Protein AF-A0A811QGJ5-F1 (afdb_monomer_lite)

InterPro domains:
  IPR005174 KIB1-4, beta-propeller [PF03478] (32-139)

Foldseek 3Di:
DQQDLPPKDKDWDDPDDDDDDDDDLQTAIWIARPSVRDTDPPDPRVQRRLSQKDWAAEPLQKIWIWRDDPDDDFTWIWIARSSPRDIFTWPTDDPVCPDDNQWHWYWPDSDLQPDPIKIKIAHPVDRDIAMDRRHDDPDRDDDD

Organism: NCBI:txid422564

Sequence (144 aa):
MPSSCLPLVVFHHHPHGHGQEEDANDEEMLMFSVSKRSLHENVEHGLLAAGNSMCWTTPQGWILLLAQDHGTMPSSARLWNPCLGDKLPLPDIGEEHQMPYHCRCLLSHKDPTHPGCVIVLFNDTAPDLWYCHTAGGGDNSSSF

Radius of gyration: 16.14 Å; chains: 1; bounding box: 42×49×36 Å

Secondary structure (DSSP, 8-state):
-----PSEEEEEE----S---------EEEEEETTTTEE-S-S-HHHHSSTTEEEEE-TTS-EEEEEPPSSSSPBEEEEE-TTT--EEE---B-TT----SSEEEEESSSSTTSTT-EEEEEESSSS-EEEEESSS--------

Structure (mmCIF, N/CA/C/O backbone):
data_AF-A0A811QGJ5-F1
#
_entry.id   AF-A0A811QGJ5-F1
#
loop_
_atom_site.group_PDB
_atom_site.id
_atom_site.type_symbol
_atom_site.label_atom_id
_atom_site.label_alt_id
_atom_site.label_comp_id
_atom_site.label_asym_id
_atom_site.label_entity_id
_atom_site.label_seq_id
_atom_site.pdbx_PDB_ins_code
_atom_site.Cart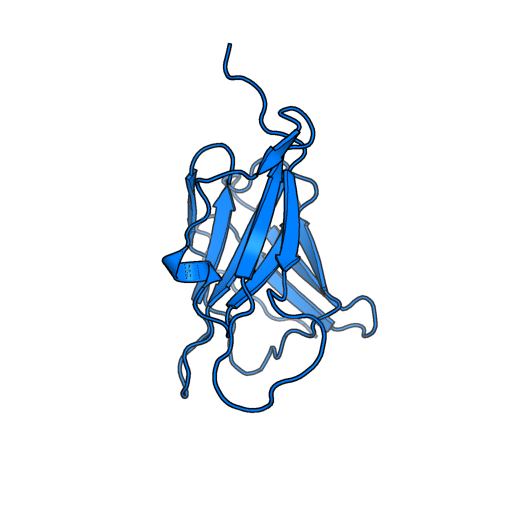n_x
_atom_site.Cartn_y
_atom_site.Cartn_z
_atom_site.occupancy
_atom_site.B_iso_or_equiv
_atom_site.auth_seq_id
_atom_site.auth_comp_id
_atom_site.auth_asym_id
_atom_site.auth_atom_id
_atom_site.pdbx_PDB_model_num
ATOM 1 N N . MET A 1 1 ? -19.112 7.764 18.646 1.00 40.59 1 MET A N 1
ATOM 2 C CA . MET A 1 1 ? -18.847 7.163 17.320 1.00 40.59 1 MET A CA 1
ATOM 3 C C . MET A 1 1 ? -17.456 7.590 16.900 1.00 40.59 1 MET A C 1
ATOM 5 O O . MET A 1 1 ? -17.185 8.777 17.060 1.00 40.59 1 MET A O 1
ATOM 9 N N . PRO A 1 2 ? -16.563 6.696 16.446 1.00 49.00 2 PRO A N 1
ATOM 10 C CA . PRO A 1 2 ? -15.283 7.151 15.923 1.00 49.00 2 PRO A CA 1
ATOM 11 C C . PRO A 1 2 ? -15.566 8.062 14.722 1.00 49.00 2 PRO A C 1
ATOM 13 O O . PRO A 1 2 ? -16.277 7.683 13.793 1.00 49.00 2 PRO A O 1
ATOM 16 N N . SER A 1 3 ? -15.102 9.308 14.804 1.00 52.62 3 SER A N 1
ATOM 17 C CA . SER A 1 3 ? -15.172 10.264 13.700 1.00 52.62 3 SER A CA 1
ATOM 18 C C . SER A 1 3 ? -14.351 9.684 12.550 1.00 52.62 3 SER A C 1
ATOM 20 O O . SER A 1 3 ? -13.143 9.509 12.692 1.00 52.62 3 SER A O 1
ATOM 22 N N . SER A 1 4 ? -15.010 9.314 11.450 1.00 64.69 4 SER A N 1
ATOM 23 C CA . SER A 1 4 ? -14.338 8.763 10.270 1.00 64.69 4 SER A CA 1
ATOM 24 C C . SER A 1 4 ? -13.354 9.795 9.718 1.00 64.69 4 SER A C 1
ATOM 26 O O . SER A 1 4 ? -13.782 10.844 9.240 1.00 64.69 4 SER A O 1
ATOM 28 N N . CYS A 1 5 ? -12.049 9.511 9.764 1.00 67.00 5 CYS A N 1
ATOM 29 C CA . CYS A 1 5 ? -11.008 10.345 9.146 1.00 67.00 5 CYS A CA 1
ATOM 30 C C . CYS A 1 5 ? -10.934 10.176 7.616 1.00 67.00 5 CYS A C 1
ATOM 32 O O . CYS A 1 5 ? -10.167 10.882 6.966 1.00 67.00 5 CYS A O 1
ATOM 34 N N . LEU A 1 6 ? -11.721 9.255 7.050 1.00 72.38 6 LEU A N 1
ATOM 35 C CA . LEU A 1 6 ? -11.708 8.904 5.632 1.00 72.38 6 LEU A CA 1
ATOM 36 C C . LEU A 1 6 ? -12.646 9.796 4.791 1.00 72.38 6 LEU A C 1
ATOM 38 O O . LEU A 1 6 ? -13.708 10.190 5.286 1.00 72.38 6 LEU A O 1
ATOM 42 N N . PRO A 1 7 ? -12.318 10.039 3.506 1.00 78.50 7 PRO A N 1
ATOM 43 C CA . PRO A 1 7 ? -11.091 9.608 2.832 1.00 78.50 7 PRO A CA 1
ATOM 44 C C . PRO A 1 7 ? -9.875 10.446 3.256 1.00 78.50 7 PRO A C 1
ATOM 46 O O . PRO A 1 7 ? -10.001 11.631 3.577 1.00 78.50 7 PRO A O 1
ATOM 49 N N . LEU A 1 8 ? -8.708 9.803 3.256 1.00 78.50 8 LEU A N 1
ATOM 50 C CA . LEU A 1 8 ? -7.414 10.437 3.498 1.00 78.50 8 LEU A CA 1
ATOM 51 C C . LEU A 1 8 ? -6.698 10.619 2.163 1.00 78.50 8 LEU A C 1
ATOM 53 O O . LEU A 1 8 ? -6.660 9.697 1.350 1.00 78.50 8 LEU A O 1
ATOM 57 N N . VAL A 1 9 ? -6.148 11.808 1.947 1.00 80.06 9 VAL A N 1
ATOM 58 C CA . VAL A 1 9 ? -5.311 12.129 0.790 1.00 80.06 9 VAL A CA 1
ATOM 59 C C . VAL A 1 9 ? -3.876 12.217 1.277 1.00 80.06 9 VAL A C 1
ATOM 61 O O . VAL A 1 9 ? -3.601 12.973 2.205 1.00 80.06 9 VAL A O 1
ATOM 64 N N . VAL A 1 10 ? -2.986 11.445 0.662 1.00 77.50 10 VAL A N 1
ATOM 65 C CA . VAL A 1 10 ? -1.549 11.453 0.952 1.00 77.50 10 VAL A CA 1
ATOM 66 C C . VAL A 1 10 ? -0.832 12.080 -0.229 1.00 77.50 10 VAL A C 1
ATOM 68 O O . VAL A 1 10 ? -1.141 11.744 -1.372 1.00 77.50 10 VAL A O 1
ATOM 71 N N . PHE A 1 11 ? 0.074 13.014 0.032 1.00 75.88 11 PHE A N 1
ATOM 72 C CA . PHE A 1 11 ? 0.798 13.728 -1.012 1.00 75.88 11 PHE A CA 1
ATOM 73 C C . PHE A 1 11 ? 2.180 14.158 -0.529 1.00 75.88 11 PHE A C 1
ATOM 75 O O . PHE A 1 11 ? 2.383 14.422 0.655 1.00 75.88 11 PHE A O 1
ATOM 82 N N . HIS A 1 12 ? 3.111 14.249 -1.474 1.00 74.19 12 HIS A N 1
ATOM 83 C CA . HIS A 1 12 ? 4.414 14.861 -1.257 1.00 74.19 12 HIS A CA 1
ATOM 84 C C . HIS A 1 12 ? 4.261 16.382 -1.235 1.00 74.19 12 HIS A C 1
ATOM 86 O O . HIS A 1 12 ? 3.654 16.972 -2.134 1.00 74.19 12 HIS A O 1
ATOM 92 N N . HIS A 1 13 ? 4.792 17.015 -0.198 1.00 74.81 13 HIS A N 1
ATOM 93 C CA . HIS A 1 13 ? 4.844 18.455 -0.044 1.00 74.81 13 HIS A CA 1
ATOM 94 C C . HIS A 1 13 ? 6.302 18.902 -0.082 1.00 74.81 13 HIS A C 1
ATOM 96 O O . HIS A 1 13 ? 7.109 18.486 0.742 1.00 74.81 13 HIS A O 1
ATOM 102 N N . HIS A 1 14 ? 6.619 19.772 -1.040 1.00 70.62 14 HIS A N 1
ATOM 103 C CA . HIS A 1 14 ? 7.903 20.459 -1.102 1.00 70.62 14 HIS A CA 1
ATOM 104 C C . HIS A 1 14 ? 7.777 21.814 -0.408 1.00 70.62 14 HIS A C 1
ATOM 106 O O . HIS A 1 14 ? 7.146 22.722 -0.963 1.00 70.62 14 HIS A O 1
ATOM 112 N N . PRO A 1 15 ? 8.378 21.996 0.775 1.00 61.28 15 PRO A N 1
ATOM 113 C CA . PRO A 1 15 ? 8.245 23.217 1.544 1.00 61.28 15 PRO A CA 1
ATOM 114 C C . PRO A 1 15 ? 9.104 24.375 1.012 1.00 61.28 15 PRO A C 1
ATOM 116 O O . PRO A 1 15 ? 9.450 25.238 1.795 1.00 61.28 15 PRO A O 1
ATOM 119 N N . HIS A 1 16 ? 9.423 24.485 -0.287 1.00 58.66 16 HIS A N 1
ATOM 120 C CA . HIS A 1 16 ? 10.081 25.688 -0.820 1.00 58.66 16 HIS A CA 1
ATOM 121 C C . HIS A 1 16 ? 9.708 26.009 -2.274 1.00 58.66 16 HIS A C 1
ATOM 123 O O . HIS A 1 16 ? 10.003 25.267 -3.207 1.00 58.66 16 HIS A O 1
ATOM 129 N N . GLY A 1 17 ? 9.094 27.180 -2.468 1.00 51.88 17 GLY A N 1
ATOM 130 C CA . GLY A 1 17 ? 8.958 27.843 -3.761 1.00 51.88 17 GLY A CA 1
ATOM 131 C C . GLY A 1 17 ? 9.943 29.008 -3.874 1.00 51.88 17 GLY A C 1
ATOM 132 O O . GLY A 1 17 ? 9.979 29.867 -2.999 1.00 51.88 17 GLY A O 1
ATOM 133 N N . HIS A 1 18 ? 10.683 29.037 -4.985 1.00 47.50 18 HIS A N 1
ATOM 134 C CA . HIS A 1 18 ? 11.572 30.107 -5.456 1.00 47.50 18 HIS A CA 1
ATOM 135 C C . HIS A 1 18 ? 12.777 30.481 -4.568 1.00 47.50 18 HIS A C 1
ATOM 137 O O . HIS A 1 18 ? 12.747 31.453 -3.821 1.00 47.50 18 HIS A O 1
ATOM 143 N N . GLY A 1 19 ? 13.907 29.817 -4.840 1.00 51.97 19 GLY A N 1
ATOM 144 C CA . GLY A 1 19 ? 15.209 30.488 -4.885 1.00 51.97 19 GLY A CA 1
ATOM 145 C C . GLY A 1 19 ? 16.109 30.346 -3.664 1.00 51.97 19 GLY A C 1
ATOM 146 O O . GLY A 1 19 ? 16.422 31.350 -3.041 1.00 51.97 19 GLY A O 1
ATOM 147 N N . GLN A 1 20 ? 16.611 29.142 -3.397 1.00 43.81 20 GLN A N 1
ATOM 148 C CA . GLN A 1 20 ? 17.952 28.957 -2.835 1.00 43.81 20 GLN A CA 1
ATOM 149 C C . GLN A 1 20 ? 18.388 27.511 -3.110 1.00 43.81 20 GLN A C 1
ATOM 151 O O . GLN A 1 20 ? 17.639 26.583 -2.814 1.00 43.81 20 GLN A O 1
ATOM 156 N N . GLU A 1 21 ? 19.544 27.333 -3.746 1.00 54.00 21 GLU A N 1
ATOM 157 C CA . GLU A 1 21 ? 20.159 26.022 -3.951 1.00 54.00 21 GLU A CA 1
ATOM 158 C C . GLU A 1 21 ? 20.878 25.547 -2.675 1.00 54.00 21 GLU A C 1
ATOM 160 O O . GLU A 1 21 ? 21.402 26.363 -1.914 1.00 54.00 21 GLU A O 1
ATOM 165 N N . GLU A 1 22 ? 20.941 24.217 -2.568 1.00 51.97 22 GLU A N 1
ATOM 166 C CA . GLU A 1 22 ? 21.837 23.366 -1.768 1.00 51.97 22 GLU A CA 1
ATOM 167 C C . GLU A 1 22 ? 21.395 22.962 -0.341 1.00 51.97 22 GLU A C 1
ATOM 169 O O . GLU A 1 22 ? 21.266 23.773 0.572 1.00 51.97 22 GLU A O 1
ATOM 174 N N . ASP A 1 23 ? 21.244 21.635 -0.204 1.00 45.62 23 ASP A N 1
ATOM 175 C CA . ASP A 1 23 ? 21.175 20.794 0.999 1.00 45.62 23 ASP A CA 1
ATOM 176 C C . ASP A 1 23 ? 19.921 20.828 1.888 1.00 45.62 23 ASP A C 1
ATOM 178 O O . ASP A 1 23 ? 19.902 21.417 2.963 1.00 45.62 23 ASP A O 1
ATOM 182 N N . ALA A 1 24 ? 18.906 20.051 1.502 1.00 45.25 24 ALA A N 1
ATOM 183 C CA . ALA A 1 24 ? 18.502 18.813 2.186 1.00 45.25 24 ALA A CA 1
ATOM 184 C C . ALA A 1 24 ? 17.172 18.322 1.600 1.00 45.25 24 ALA A C 1
ATOM 186 O O . ALA A 1 24 ? 16.350 19.084 1.101 1.00 45.25 24 ALA A O 1
ATOM 187 N N . ASN A 1 25 ? 16.997 17.011 1.616 1.00 53.22 25 ASN A N 1
ATOM 188 C CA . ASN A 1 25 ? 15.838 16.283 1.129 1.00 53.22 25 ASN A CA 1
ATOM 189 C C . ASN A 1 25 ? 14.599 16.540 2.016 1.00 53.22 25 ASN A C 1
ATOM 191 O O . ASN A 1 25 ? 14.172 15.657 2.754 1.00 53.22 25 ASN A O 1
ATOM 195 N N . ASP A 1 26 ? 14.061 17.759 1.975 1.00 55.22 26 ASP A N 1
ATOM 196 C CA . ASP A 1 26 ? 12.925 18.215 2.788 1.00 55.22 26 ASP A CA 1
ATOM 197 C C . ASP A 1 26 ? 11.573 17.849 2.146 1.00 55.22 26 ASP A C 1
ATOM 199 O O . ASP A 1 26 ? 10.576 18.557 2.298 1.00 55.22 26 ASP A O 1
ATOM 203 N N . GLU A 1 27 ? 11.518 16.752 1.390 1.00 61.28 27 GLU A N 1
ATOM 204 C CA . GLU A 1 27 ? 10.255 16.191 0.922 1.00 61.28 27 GLU A CA 1
ATOM 205 C C . GLU A 1 27 ? 9.477 15.626 2.111 1.00 61.28 27 GLU A C 1
ATOM 207 O O . GLU A 1 27 ? 9.774 14.549 2.626 1.00 61.28 27 GLU A O 1
ATOM 212 N N . GLU A 1 28 ? 8.460 16.363 2.555 1.00 70.69 28 GLU A N 1
ATOM 213 C CA . GLU A 1 28 ? 7.572 15.906 3.614 1.00 70.69 28 GLU A CA 1
ATOM 214 C C . GLU A 1 28 ? 6.340 15.248 2.998 1.00 70.69 28 GLU A C 1
ATOM 216 O O . GLU A 1 28 ? 5.623 15.842 2.189 1.00 70.69 28 GLU A O 1
ATOM 221 N N . MET A 1 29 ? 6.039 14.020 3.412 1.00 72.25 29 MET A N 1
ATOM 222 C CA . MET A 1 29 ? 4.765 13.409 3.066 1.00 72.25 29 MET A CA 1
ATOM 223 C C . MET A 1 29 ? 3.678 13.830 4.050 1.00 72.25 29 MET A C 1
ATOM 225 O O . MET A 1 29 ? 3.723 13.526 5.242 1.00 72.25 29 MET A O 1
ATOM 229 N N . LEU A 1 30 ? 2.650 14.481 3.519 1.00 76.94 30 LEU A N 1
ATOM 230 C CA . LEU A 1 30 ? 1.529 15.006 4.277 1.00 76.94 30 LEU A CA 1
ATOM 231 C C . LEU A 1 30 ? 0.266 14.178 4.056 1.00 76.94 30 LEU A C 1
ATOM 233 O O . LEU A 1 30 ? 0.039 13.597 2.994 1.00 76.94 30 LEU A O 1
ATOM 237 N N . MET A 1 31 ? -0.594 14.163 5.075 1.00 79.31 31 MET A N 1
ATOM 238 C CA . MET A 1 31 ? -1.880 13.479 5.037 1.00 79.31 31 MET A CA 1
ATOM 239 C C . MET A 1 31 ? -3.015 14.430 5.383 1.00 79.31 31 MET A C 1
ATOM 241 O O . MET A 1 31 ? -3.061 14.982 6.476 1.00 79.31 31 MET A O 1
ATOM 245 N N . PHE A 1 32 ? -3.983 14.574 4.486 1.00 81.56 32 PHE A N 1
ATOM 246 C CA . PHE A 1 32 ? -5.153 15.419 4.685 1.00 81.56 32 PHE A CA 1
ATOM 247 C C . PHE A 1 32 ? -6.423 14.583 4.822 1.00 81.56 32 PHE A C 1
ATOM 249 O O . PHE A 1 32 ? -6.752 13.769 3.958 1.00 81.56 32 PHE A O 1
ATOM 256 N N . SER A 1 33 ? -7.175 14.811 5.897 1.00 82.56 33 SER A N 1
ATOM 257 C CA . SER A 1 33 ? -8.501 14.227 6.080 1.00 82.56 33 SER A CA 1
ATOM 258 C C . SER A 1 33 ? -9.550 15.098 5.409 1.00 82.56 33 SER A C 1
ATOM 260 O O . SER A 1 33 ? -9.797 16.229 5.827 1.00 82.56 33 SER A O 1
ATOM 262 N N . VAL A 1 34 ? -10.225 14.554 4.396 1.00 84.06 34 VAL A N 1
ATOM 263 C CA . VAL A 1 34 ? -11.273 15.284 3.667 1.00 84.06 34 VAL A CA 1
ATOM 264 C C . VAL A 1 34 ? -12.497 15.523 4.548 1.00 84.06 34 VAL A C 1
ATOM 266 O O . VAL A 1 34 ? -13.090 16.601 4.511 1.00 84.06 34 VAL A O 1
ATOM 269 N N . SER A 1 35 ? -12.866 14.539 5.372 1.00 82.69 35 SER A N 1
ATOM 270 C CA . SER A 1 35 ? -14.019 14.636 6.271 1.00 82.69 35 SER A CA 1
ATOM 271 C C . SER A 1 35 ? -13.810 15.674 7.374 1.00 82.69 35 SER A C 1
ATOM 273 O O . SER A 1 35 ? -14.730 16.431 7.682 1.00 82.69 35 SER A O 1
ATOM 275 N N . LYS A 1 36 ? -12.600 15.740 7.944 1.00 82.94 36 LYS A N 1
ATOM 276 C CA . LYS A 1 36 ? -12.240 16.703 8.996 1.00 82.94 36 LYS A CA 1
ATOM 277 C C . LYS A 1 36 ? -11.753 18.045 8.457 1.00 82.94 36 LYS A C 1
ATOM 279 O O . LYS A 1 36 ? -11.740 19.018 9.203 1.00 82.94 36 LYS A O 1
ATOM 284 N N . ARG A 1 37 ? -11.391 18.103 7.172 1.00 86.62 37 ARG A N 1
ATOM 285 C CA . ARG A 1 37 ? -10.779 19.264 6.508 1.00 86.62 37 ARG A CA 1
ATOM 286 C C . ARG A 1 37 ? -9.529 19.753 7.240 1.00 86.62 37 ARG A C 1
ATOM 288 O O . ARG A 1 37 ? -9.324 20.953 7.400 1.00 86.62 37 ARG A O 1
ATOM 295 N N . SER A 1 38 ? -8.723 18.812 7.712 1.00 84.94 38 SER A N 1
ATOM 296 C CA . SER A 1 38 ? -7.529 19.088 8.500 1.00 84.94 38 SER A CA 1
ATOM 297 C C . SER A 1 38 ? -6.387 18.180 8.072 1.00 84.94 38 SER A C 1
ATOM 299 O O . SER A 1 38 ? -6.609 17.055 7.609 1.00 84.94 38 SER A O 1
ATOM 301 N N . LEU A 1 39 ? -5.162 18.657 8.277 1.00 80.12 39 LEU A N 1
ATOM 302 C CA . 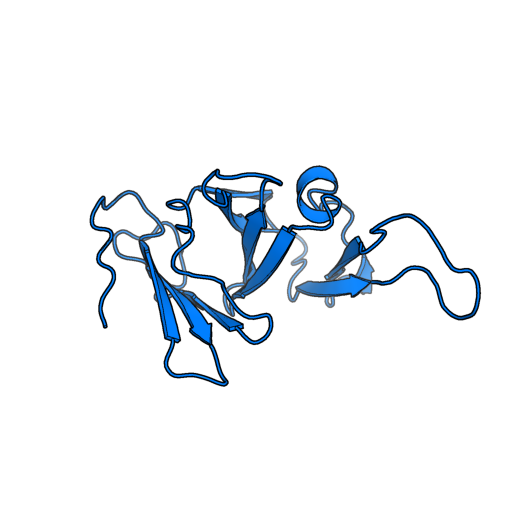LEU A 1 39 ? -3.985 17.805 8.226 1.00 80.12 39 LEU A CA 1
ATOM 303 C C . LEU A 1 39 ? -4.057 16.787 9.377 1.00 80.12 39 LEU A C 1
ATOM 305 O O . LEU A 1 39 ? -4.534 17.101 10.470 1.00 80.12 39 LEU A O 1
ATOM 309 N N . HIS A 1 40 ? -3.674 15.547 9.106 1.00 71.44 40 HIS A N 1
ATOM 310 C CA . HIS A 1 40 ? -3.631 14.474 10.084 1.00 71.44 40 HIS A CA 1
ATOM 311 C C . HIS A 1 40 ? -2.239 14.460 10.723 1.00 71.44 40 HIS A C 1
ATOM 313 O O . HIS A 1 40 ? -1.257 14.259 10.025 1.00 71.44 40 HIS A O 1
ATOM 319 N N . GLU A 1 41 ? -2.153 14.670 12.037 1.00 61.19 41 GLU A N 1
ATOM 320 C CA . GLU A 1 41 ? -0.872 14.775 12.768 1.00 61.19 41 GLU A CA 1
ATOM 321 C C . GLU A 1 41 ? -0.222 13.411 13.058 1.00 61.19 41 GLU A C 1
ATOM 323 O O . GLU A 1 41 ? 0.942 13.329 13.423 1.00 61.19 41 GLU A O 1
ATOM 328 N N . ASN A 1 42 ? -0.968 12.312 12.907 1.00 56.28 42 ASN A N 1
ATOM 329 C CA . ASN A 1 42 ? -0.493 10.959 13.218 1.00 56.28 42 ASN A CA 1
ATOM 330 C C . ASN A 1 42 ? 0.178 10.291 12.011 1.00 56.28 42 ASN A C 1
ATOM 332 O O . ASN A 1 42 ? -0.101 9.138 11.689 1.00 56.28 42 ASN A O 1
ATOM 336 N N . VAL A 1 43 ? 0.978 11.050 11.274 1.00 59.53 43 VAL A N 1
ATOM 337 C CA . VAL A 1 43 ? 1.855 10.484 10.255 1.00 59.53 43 VAL A CA 1
ATOM 338 C C . VAL A 1 43 ? 3.066 9.949 11.009 1.00 59.53 43 VAL A C 1
ATOM 340 O O . VAL A 1 43 ? 3.544 10.598 11.939 1.00 59.53 43 VAL A O 1
ATOM 343 N N . GLU A 1 44 ? 3.554 8.751 10.680 1.00 60.16 44 GLU A N 1
ATOM 344 C CA . GLU A 1 44 ? 4.869 8.320 11.159 1.00 60.16 44 GLU A CA 1
ATOM 345 C C . GLU A 1 44 ? 5.925 9.270 10.582 1.00 60.16 44 GLU A C 1
ATOM 347 O O . GLU A 1 44 ? 6.565 8.959 9.581 1.00 60.16 44 GLU A O 1
ATOM 352 N N . HIS A 1 45 ? 6.101 10.437 11.209 1.00 52.94 45 HIS A N 1
ATOM 353 C CA . HIS A 1 45 ? 7.041 11.464 10.781 1.00 52.94 45 HIS A CA 1
ATOM 354 C C . HIS A 1 45 ? 8.441 10.862 10.620 1.00 52.94 45 HIS A C 1
ATOM 356 O O . HIS A 1 45 ? 9.158 11.236 9.713 1.00 52.94 45 HIS A O 1
ATOM 362 N N . GLY A 1 46 ? 8.813 9.853 11.417 1.00 50.91 46 GLY A N 1
ATOM 363 C CA . GLY A 1 46 ? 10.111 9.184 11.290 1.00 50.91 46 GLY A CA 1
ATOM 364 C C . GLY A 1 46 ? 10.290 8.306 10.042 1.00 50.91 46 GLY A C 1
ATOM 365 O O . GLY A 1 46 ? 11.411 8.184 9.566 1.00 50.91 46 GLY A O 1
ATOM 366 N N . LEU A 1 47 ? 9.226 7.694 9.509 1.00 54.03 47 LEU A N 1
ATOM 367 C CA . LEU A 1 47 ? 9.311 6.835 8.315 1.00 54.03 47 LEU A CA 1
ATOM 368 C C . LEU A 1 47 ? 9.114 7.616 7.024 1.00 54.03 47 LEU A C 1
ATOM 370 O O . LEU A 1 47 ? 9.676 7.237 6.007 1.00 54.03 47 LEU A O 1
ATOM 374 N N . LEU A 1 48 ? 8.337 8.694 7.091 1.00 54.16 48 LEU A N 1
ATOM 375 C CA . LEU A 1 48 ? 7.987 9.528 5.951 1.00 54.16 48 LEU A CA 1
ATOM 376 C C . LEU A 1 48 ? 8.838 10.798 5.818 1.00 54.16 48 LEU A C 1
ATOM 378 O O . LEU A 1 48 ? 8.835 11.398 4.752 1.00 54.16 48 LEU A O 1
ATOM 382 N N . ALA A 1 49 ? 9.586 11.186 6.858 1.00 48.72 49 ALA A N 1
ATOM 383 C CA . ALA A 1 49 ? 10.633 12.212 6.765 1.00 48.72 49 ALA A CA 1
ATOM 384 C C . ALA A 1 49 ? 12.015 11.629 6.431 1.00 48.72 49 ALA A C 1
ATOM 386 O O . ALA A 1 49 ? 12.963 12.375 6.200 1.00 48.72 49 ALA A O 1
ATOM 387 N N . ALA A 1 50 ? 12.158 10.298 6.395 1.00 53.16 50 ALA A N 1
ATOM 388 C CA . ALA A 1 50 ? 13.290 9.686 5.717 1.00 53.16 50 ALA A CA 1
ATOM 389 C C . ALA A 1 50 ? 13.041 9.886 4.218 1.00 53.16 50 ALA A C 1
ATOM 391 O O . ALA A 1 50 ? 12.246 9.161 3.619 1.00 53.16 50 ALA A O 1
ATOM 392 N N . GLY A 1 51 ? 13.646 10.919 3.628 1.00 53.88 51 GLY A N 1
ATOM 393 C CA . GLY A 1 51 ? 13.356 11.380 2.262 1.00 53.88 51 GLY A CA 1
ATOM 394 C C . GLY A 1 51 ? 13.691 10.391 1.129 1.00 53.88 51 GLY A C 1
ATOM 395 O O . GLY A 1 51 ? 13.762 10.766 -0.035 1.00 53.88 51 GLY A O 1
ATOM 396 N N . ASN A 1 52 ? 13.921 9.119 1.440 1.00 63.53 52 ASN A N 1
ATOM 397 C CA . ASN A 1 52 ? 14.050 8.019 0.487 1.00 63.53 52 ASN A CA 1
ATOM 398 C C . ASN A 1 52 ? 12.921 6.980 0.633 1.00 63.53 52 ASN A C 1
ATOM 400 O O . ASN A 1 52 ? 13.036 5.859 0.139 1.00 63.53 52 ASN A O 1
ATOM 404 N N . SER A 1 53 ? 11.842 7.328 1.337 1.00 72.38 53 SER A N 1
ATOM 405 C CA . SER A 1 53 ? 10.667 6.475 1.464 1.00 72.38 53 SER A CA 1
ATOM 406 C C . SER A 1 53 ? 9.673 6.721 0.329 1.00 72.38 53 SER A C 1
ATOM 408 O O . SER A 1 53 ? 9.390 7.855 -0.055 1.00 72.38 53 SER A O 1
ATOM 410 N N . MET A 1 54 ? 9.120 5.639 -0.213 1.00 78.56 54 MET A N 1
ATOM 411 C CA . MET A 1 54 ? 8.025 5.692 -1.178 1.00 78.56 54 MET A CA 1
ATOM 412 C C . MET A 1 54 ? 6.732 5.226 -0.519 1.00 78.56 54 MET A C 1
ATOM 414 O O . MET A 1 54 ? 6.740 4.321 0.323 1.00 78.56 54 MET A O 1
ATOM 418 N N . CYS A 1 55 ? 5.603 5.807 -0.929 1.00 82.25 55 CYS A N 1
ATOM 419 C CA . CYS A 1 55 ? 4.303 5.311 -0.508 1.00 82.25 55 CYS A CA 1
ATOM 420 C C . CYS A 1 55 ? 3.295 5.215 -1.644 1.00 82.25 55 CYS A C 1
ATOM 422 O O . CYS A 1 55 ? 3.311 6.000 -2.592 1.00 82.25 55 CYS A O 1
ATOM 424 N N . TRP A 1 56 ? 2.344 4.297 -1.474 1.00 87.44 56 TRP A N 1
ATOM 425 C CA . TRP A 1 56 ? 1.177 4.202 -2.339 1.00 87.44 56 TRP A CA 1
ATOM 426 C C . TRP A 1 56 ? -0.073 3.901 -1.530 1.00 87.44 56 TRP A C 1
ATOM 428 O O . TRP A 1 56 ? -0.073 3.071 -0.619 1.00 87.44 56 TRP A O 1
ATOM 438 N N . THR A 1 57 ? -1.166 4.562 -1.894 1.00 87.94 57 THR A N 1
ATOM 439 C CA . THR A 1 57 ? -2.470 4.346 -1.267 1.00 87.94 57 THR A CA 1
ATOM 440 C C . THR A 1 57 ? -3.225 3.219 -1.964 1.00 87.94 57 THR A C 1
ATOM 442 O O . THR A 1 57 ? -3.155 3.053 -3.181 1.00 87.94 57 THR A O 1
ATOM 445 N N . THR A 1 58 ? -3.969 2.450 -1.177 1.00 90.31 58 THR A N 1
ATOM 446 C CA . THR A 1 58 ? -4.901 1.428 -1.663 1.00 90.31 58 THR A CA 1
ATOM 447 C C . THR A 1 58 ? -6.334 1.973 -1.652 1.00 90.31 58 THR A C 1
ATOM 449 O O . THR A 1 58 ? -6.666 2.808 -0.801 1.00 90.31 58 THR A O 1
ATOM 452 N N . PRO A 1 59 ? -7.244 1.469 -2.509 1.00 88.56 59 PRO A N 1
ATOM 453 C CA . PRO A 1 59 ? -8.666 1.832 -2.462 1.00 88.56 59 PRO A CA 1
ATOM 454 C C . PRO A 1 59 ? -9.341 1.562 -1.108 1.00 88.56 59 PRO A C 1
ATOM 456 O O . PRO A 1 59 ? -10.348 2.183 -0.775 1.00 88.56 59 PRO A O 1
ATOM 459 N N . GLN A 1 60 ? -8.797 0.629 -0.324 1.00 87.75 60 GLN A N 1
ATOM 460 C CA . GLN A 1 60 ? -9.280 0.264 1.006 1.00 87.75 60 GLN A CA 1
ATOM 461 C C . GLN A 1 60 ? -8.820 1.243 2.103 1.00 87.75 60 GLN A C 1
ATOM 463 O O . GLN A 1 60 ? -9.238 1.097 3.250 1.00 87.75 60 GLN A O 1
ATOM 468 N N . GLY A 1 61 ? -7.985 2.235 1.775 1.00 85.31 61 GLY A N 1
ATOM 469 C CA . GLY A 1 61 ? -7.497 3.246 2.716 1.00 85.31 61 GLY A CA 1
ATOM 470 C C . GLY A 1 61 ? -6.239 2.850 3.493 1.00 85.31 61 GLY A C 1
ATOM 471 O O . GLY A 1 61 ? -5.865 3.553 4.427 1.00 85.31 61 GLY A O 1
ATOM 472 N N . TRP A 1 62 ? -5.586 1.750 3.112 1.00 89.06 62 TRP A N 1
ATOM 473 C CA . TRP A 1 62 ? -4.257 1.376 3.603 1.00 89.06 62 TRP A CA 1
ATOM 474 C C . TRP A 1 62 ? -3.161 2.022 2.762 1.00 89.06 62 TRP A C 1
ATOM 476 O O . TRP A 1 62 ? -3.375 2.305 1.581 1.00 89.06 62 TRP A O 1
ATOM 486 N N . ILE A 1 63 ? -1.990 2.210 3.361 1.00 88.31 63 ILE A N 1
ATOM 487 C CA . ILE A 1 63 ? -0.820 2.826 2.736 1.00 88.31 63 ILE A CA 1
ATOM 488 C C . ILE A 1 63 ? 0.313 1.809 2.738 1.00 88.31 63 ILE A C 1
ATOM 490 O O . ILE A 1 63 ? 0.704 1.328 3.798 1.00 88.31 63 ILE A O 1
ATOM 494 N N . LEU A 1 64 ? 0.833 1.475 1.560 1.00 89.12 64 LEU A N 1
ATOM 495 C CA . LEU A 1 64 ? 2.100 0.764 1.439 1.00 89.12 64 LEU A CA 1
ATOM 496 C C . LEU A 1 64 ? 3.222 1.765 1.689 1.00 89.12 64 LEU A C 1
ATOM 498 O O . LEU A 1 64 ? 3.260 2.796 1.026 1.00 89.12 64 LEU A O 1
ATOM 502 N N . LEU A 1 65 ? 4.111 1.447 2.620 1.00 86.06 65 LEU A N 1
ATOM 503 C CA . LEU A 1 65 ? 5.330 2.191 2.903 1.00 86.06 65 LEU A CA 1
ATOM 504 C C . LEU A 1 65 ? 6.522 1.319 2.520 1.00 86.06 65 LEU A C 1
ATOM 506 O O . LEU A 1 65 ? 6.632 0.186 2.999 1.00 86.06 65 LEU A O 1
ATOM 510 N N . LEU A 1 66 ? 7.405 1.865 1.691 1.00 82.25 66 LEU A N 1
ATOM 511 C CA . LEU A 1 66 ? 8.720 1.309 1.404 1.00 82.25 66 LEU A CA 1
ATOM 512 C C . LEU A 1 66 ? 9.768 2.265 1.947 1.00 82.25 66 LEU A C 1
ATOM 514 O O . LEU A 1 66 ? 9.851 3.402 1.494 1.00 82.25 66 LEU A O 1
ATOM 518 N N . ALA A 1 67 ? 10.554 1.808 2.917 1.00 76.81 67 ALA A N 1
ATOM 519 C CA . ALA A 1 67 ? 11.718 2.545 3.388 1.00 76.81 67 ALA A CA 1
ATOM 520 C C . ALA A 1 67 ? 12.964 1.974 2.715 1.00 76.81 67 ALA A C 1
ATOM 522 O O . ALA A 1 67 ? 13.264 0.787 2.882 1.00 76.81 67 ALA A O 1
ATOM 523 N N . GLN A 1 68 ? 13.667 2.813 1.960 1.00 69.25 68 GLN A N 1
ATOM 524 C CA . GLN A 1 68 ? 14.933 2.454 1.340 1.00 69.25 68 GLN A CA 1
ATOM 525 C C . GLN A 1 68 ? 16.061 2.761 2.332 1.00 69.25 68 GLN A C 1
ATOM 527 O O . GLN A 1 68 ? 16.121 3.858 2.878 1.00 69.25 68 GLN A O 1
ATOM 532 N N . ASP A 1 69 ? 16.954 1.813 2.606 1.00 60.25 69 ASP A N 1
ATOM 533 C CA . ASP A 1 69 ? 18.183 2.121 3.347 1.00 60.25 69 ASP A CA 1
ATOM 534 C C . ASP A 1 69 ? 19.286 2.486 2.346 1.00 60.25 69 ASP A C 1
ATOM 536 O O . ASP A 1 69 ? 19.380 1.898 1.263 1.00 60.25 69 ASP A O 1
ATOM 540 N N . HIS A 1 70 ? 20.104 3.486 2.667 1.00 53.56 70 HIS A N 1
ATOM 541 C CA . HIS A 1 70 ? 21.152 3.993 1.783 1.00 53.56 70 HIS A CA 1
ATOM 542 C C . HIS A 1 70 ? 22.350 3.021 1.791 1.00 53.56 70 HIS A C 1
ATOM 544 O O . HIS A 1 70 ? 23.409 3.309 2.341 1.00 53.56 70 HIS A O 1
ATOM 550 N N . GLY A 1 71 ? 22.180 1.845 1.181 1.00 51.00 71 GLY A N 1
ATOM 551 C CA . GLY A 1 71 ? 23.249 0.875 0.947 1.00 51.00 71 GLY A CA 1
ATOM 552 C C . GLY A 1 71 ? 22.833 -0.587 1.113 1.00 51.00 71 GLY A C 1
ATOM 553 O O . GLY A 1 71 ? 22.744 -1.085 2.227 1.00 51.00 71 GLY A O 1
ATOM 554 N N . THR A 1 72 ? 22.728 -1.305 -0.010 1.00 50.31 72 THR A N 1
ATOM 555 C CA . THR A 1 72 ? 22.852 -2.780 -0.143 1.00 50.31 72 THR A CA 1
ATOM 556 C C . THR A 1 72 ? 21.921 -3.667 0.700 1.00 50.31 72 THR A C 1
ATOM 558 O O . THR A 1 72 ? 22.169 -4.869 0.808 1.00 50.31 72 THR A O 1
ATOM 561 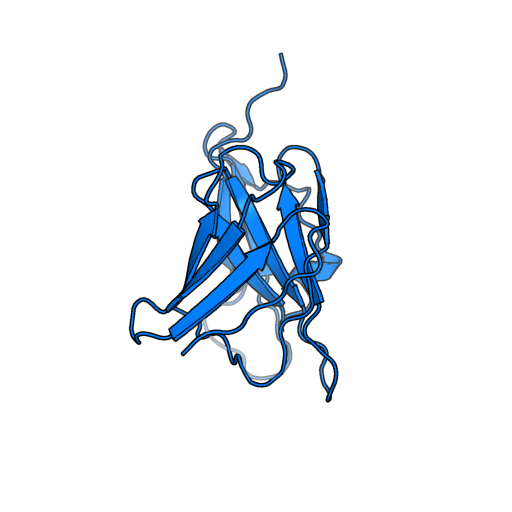N N . MET A 1 73 ? 20.887 -3.111 1.334 1.00 52.62 73 MET A N 1
ATOM 562 C CA . MET A 1 73 ? 19.925 -3.869 2.137 1.00 52.62 73 MET A CA 1
ATOM 563 C C . MET A 1 73 ? 18.526 -3.828 1.513 1.00 52.62 73 MET A C 1
ATOM 565 O O . MET A 1 73 ? 18.176 -2.837 0.865 1.00 52.62 73 MET A O 1
ATOM 569 N N . PRO A 1 74 ? 17.717 -4.889 1.704 1.00 57.78 74 PRO A N 1
ATOM 570 C CA . PRO A 1 74 ? 16.353 -4.937 1.195 1.00 57.78 74 PRO A CA 1
ATOM 571 C C . PRO A 1 74 ? 15.527 -3.747 1.697 1.00 57.78 74 PRO A C 1
ATOM 573 O O . PRO A 1 74 ? 15.628 -3.360 2.863 1.00 57.78 74 PRO A O 1
ATOM 576 N N . SER A 1 75 ? 14.688 -3.176 0.829 1.00 69.88 75 SER A N 1
ATOM 577 C CA . SER A 1 75 ? 13.784 -2.099 1.246 1.00 69.88 75 SER A CA 1
ATOM 578 C C . SER A 1 75 ? 12.702 -2.682 2.148 1.00 69.88 75 SER A C 1
ATOM 580 O O . SER A 1 75 ? 11.959 -3.574 1.726 1.00 69.88 75 SER A O 1
ATOM 582 N N . SER A 1 76 ? 12.603 -2.182 3.383 1.00 79.06 76 SER A N 1
ATOM 583 C CA . SER A 1 76 ? 11.610 -2.695 4.328 1.00 79.06 76 SER A CA 1
ATOM 584 C C . SER A 1 76 ? 10.214 -2.260 3.890 1.00 79.06 76 SER A C 1
ATOM 586 O O . SER A 1 76 ? 9.953 -1.066 3.704 1.00 79.06 76 SER A O 1
ATOM 588 N N . ALA A 1 77 ? 9.321 -3.234 3.730 1.00 85.56 77 ALA A N 1
ATOM 589 C CA . ALA A 1 77 ? 7.965 -3.015 3.250 1.00 85.56 77 ALA A CA 1
ATOM 590 C C . ALA A 1 77 ? 6.938 -3.239 4.361 1.00 85.56 77 ALA A C 1
ATOM 592 O O . ALA A 1 77 ? 7.012 -4.193 5.138 1.00 85.56 77 ALA A O 1
ATOM 593 N N . ARG A 1 78 ? 5.945 -2.353 4.451 1.00 88.81 78 ARG A N 1
ATOM 594 C CA . ARG A 1 78 ? 4.827 -2.512 5.391 1.00 88.81 78 ARG A CA 1
ATOM 595 C C . ARG A 1 78 ? 3.547 -1.880 4.873 1.00 88.81 78 ARG A C 1
ATOM 597 O O . ARG A 1 78 ? 3.575 -0.843 4.220 1.00 88.81 78 ARG A O 1
ATOM 604 N N . LEU A 1 79 ? 2.416 -2.472 5.235 1.00 91.19 79 LEU A N 1
ATOM 605 C CA . LEU A 1 79 ? 1.101 -1.856 5.102 1.00 91.19 79 LEU A CA 1
ATOM 606 C C . LEU A 1 79 ? 0.749 -1.128 6.395 1.00 91.19 79 LEU A C 1
ATOM 608 O O . LEU A 1 79 ? 0.823 -1.702 7.479 1.00 91.19 79 LEU A O 1
ATOM 612 N N . TRP A 1 80 ? 0.318 0.119 6.278 1.00 87.88 80 TRP A N 1
ATOM 613 C CA . TRP A 1 80 ? -0.081 0.959 7.395 1.00 87.88 80 TRP A CA 1
ATOM 614 C C . TRP A 1 80 ? -1.540 1.396 7.259 1.00 87.88 80 TRP A C 1
ATOM 616 O O . TRP A 1 80 ? -1.985 1.819 6.190 1.00 87.88 80 TRP A O 1
ATOM 626 N N . ASN A 1 81 ? -2.288 1.289 8.355 1.00 86.25 81 ASN A N 1
ATOM 627 C CA . ASN A 1 81 ? -3.627 1.838 8.487 1.00 86.25 81 ASN A CA 1
ATOM 628 C C . ASN A 1 81 ? -3.546 3.198 9.189 1.00 86.25 81 ASN A C 1
ATOM 630 O O . ASN A 1 81 ? -3.400 3.246 10.412 1.00 86.25 81 ASN A O 1
ATOM 634 N N . PRO A 1 82 ? -3.719 4.313 8.473 1.00 77.00 82 PRO A N 1
ATOM 635 C CA . PRO A 1 82 ? -3.605 5.637 9.073 1.00 77.00 82 PRO A CA 1
ATOM 636 C C . PRO A 1 82 ? -4.748 6.017 10.018 1.00 77.00 82 PRO A C 1
ATOM 638 O O . PRO A 1 82 ? -4.618 6.951 10.806 1.00 77.00 82 PRO A O 1
ATOM 641 N N . CYS A 1 83 ? -5.878 5.309 9.958 1.00 75.38 83 CYS A N 1
ATOM 642 C CA . CYS A 1 83 ? -7.011 5.565 10.844 1.00 75.38 83 CYS A CA 1
ATOM 643 C C . CYS A 1 83 ? -6.863 4.871 12.200 1.00 75.38 83 CYS A C 1
ATOM 645 O O . CYS A 1 83 ? -7.298 5.422 13.209 1.00 75.38 83 CYS A O 1
ATOM 647 N N . LEU A 1 84 ? -6.298 3.660 12.212 1.00 79.12 84 LEU A N 1
ATOM 648 C CA . LEU A 1 84 ? -6.152 2.843 13.423 1.00 79.12 84 LEU A CA 1
ATOM 649 C C . LEU A 1 84 ? -4.722 2.841 13.978 1.00 79.12 84 LEU A C 1
ATOM 651 O O . LEU A 1 84 ? -4.523 2.540 15.148 1.00 79.12 84 LEU A O 1
ATOM 655 N N . GLY A 1 85 ? -3.734 3.198 13.159 1.00 78.25 85 GLY A N 1
ATOM 656 C CA . GLY A 1 85 ? -2.314 3.064 13.478 1.00 78.25 85 GLY A CA 1
ATOM 657 C C . GLY A 1 85 ? -1.762 1.648 13.273 1.00 78.25 85 GLY A C 1
ATOM 658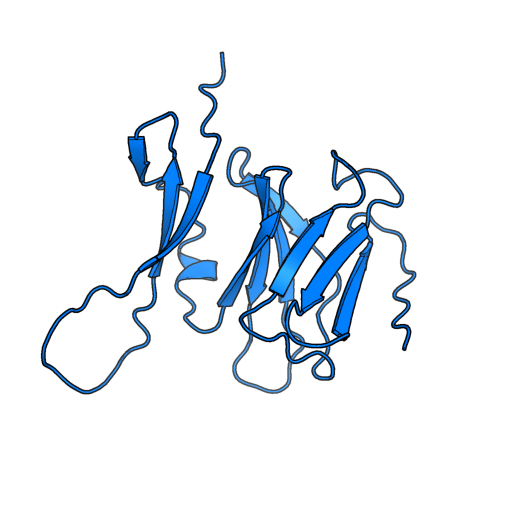 O O . GLY A 1 85 ? -0.564 1.446 13.471 1.00 78.25 85 GLY A O 1
ATOM 659 N N . ASP A 1 86 ? -2.602 0.688 12.866 1.00 85.06 86 ASP A N 1
ATOM 660 C CA . ASP A 1 86 ? -2.207 -0.706 12.646 1.00 85.06 86 ASP A CA 1
ATOM 661 C C . ASP A 1 86 ? -1.145 -0.822 11.553 1.00 85.06 86 ASP A C 1
ATOM 663 O O . ASP A 1 86 ? -1.171 -0.105 10.549 1.00 85.06 86 ASP A O 1
ATOM 667 N N . LYS A 1 87 ? -0.222 -1.766 11.737 1.00 87.19 87 LYS A N 1
ATOM 668 C CA . LYS A 1 87 ? 0.853 -2.047 10.787 1.00 87.19 87 LYS A CA 1
ATOM 669 C C . LYS A 1 87 ? 0.933 -3.534 10.522 1.00 87.19 87 LYS A C 1
ATOM 671 O O . LYS A 1 87 ? 0.904 -4.334 11.454 1.00 87.19 87 LYS A O 1
ATOM 676 N N . LEU A 1 88 ? 1.085 -3.878 9.254 1.00 90.38 88 LEU A N 1
ATOM 677 C CA . LEU A 1 88 ? 1.313 -5.236 8.796 1.00 90.38 88 LEU A CA 1
ATOM 678 C C . LEU A 1 88 ? 2.685 -5.273 8.116 1.00 90.38 88 LEU A C 1
ATOM 680 O O . LEU A 1 88 ? 2.868 -4.589 7.105 1.00 90.38 88 LEU A O 1
ATOM 684 N N . PRO A 1 89 ? 3.666 -6.002 8.676 1.00 89.62 89 PRO A N 1
ATOM 685 C CA . PRO A 1 89 ? 4.945 -6.189 8.010 1.00 89.62 89 PRO A CA 1
ATOM 686 C C . PRO A 1 89 ? 4.730 -6.994 6.729 1.00 89.62 89 PRO A C 1
ATOM 688 O O . PRO A 1 89 ? 3.919 -7.921 6.701 1.00 89.62 89 PRO A O 1
ATOM 691 N N . LEU A 1 90 ? 5.458 -6.637 5.679 1.00 89.19 90 LEU A N 1
ATOM 692 C CA . LEU A 1 90 ? 5.471 -7.365 4.418 1.00 89.19 90 LEU A CA 1
ATOM 693 C C . LEU A 1 90 ? 6.873 -7.931 4.180 1.00 89.19 90 LEU A C 1
ATOM 695 O O . LEU A 1 90 ? 7.831 -7.456 4.793 1.00 89.19 90 LEU A O 1
ATOM 699 N N . PRO A 1 91 ? 7.008 -8.935 3.301 1.00 86.31 91 PRO A N 1
ATOM 700 C CA . PRO A 1 91 ? 8.314 -9.350 2.817 1.00 86.31 91 PRO A CA 1
ATOM 701 C C . PRO A 1 91 ? 9.053 -8.174 2.181 1.00 86.31 91 PRO A C 1
ATOM 703 O O . PRO A 1 91 ? 8.434 -7.351 1.500 1.00 86.31 91 PRO A O 1
ATOM 706 N N . ASP A 1 92 ? 10.366 -8.122 2.384 1.00 79.44 92 ASP A N 1
ATOM 707 C CA . ASP A 1 92 ? 11.184 -7.066 1.804 1.00 79.44 92 ASP A CA 1
ATOM 708 C C . ASP A 1 92 ? 11.146 -7.112 0.274 1.00 79.44 92 ASP A C 1
ATOM 710 O O . ASP A 1 92 ? 11.105 -8.182 -0.346 1.00 79.44 92 ASP A O 1
ATOM 714 N N . ILE A 1 93 ? 11.190 -5.932 -0.339 1.00 74.94 93 ILE A N 1
ATOM 715 C CA . ILE A 1 93 ? 11.285 -5.814 -1.791 1.00 74.94 93 ILE A CA 1
ATOM 716 C C . ILE A 1 93 ? 12.765 -5.886 -2.165 1.00 74.94 93 ILE A C 1
ATOM 718 O O . ILE A 1 93 ? 13.563 -5.031 -1.771 1.00 74.94 93 ILE A O 1
ATOM 722 N N . GLY A 1 94 ? 13.135 -6.954 -2.875 1.00 66.12 94 GLY A N 1
ATOM 723 C CA . GLY A 1 94 ? 14.498 -7.170 -3.358 1.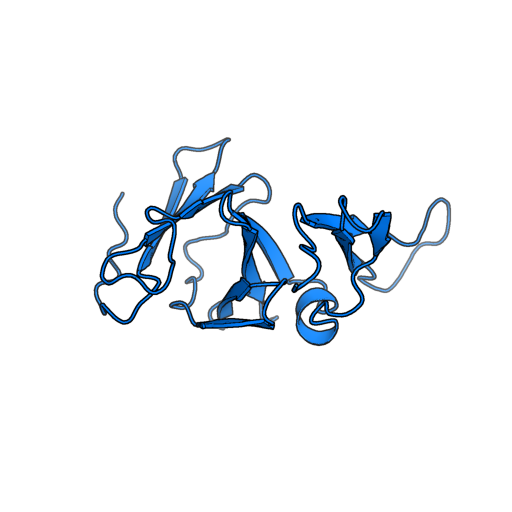00 66.12 94 GLY A CA 1
ATOM 724 C C . GLY A 1 94 ? 14.917 -6.145 -4.417 1.00 66.12 94 GLY A C 1
ATOM 725 O O . GLY A 1 94 ? 14.075 -5.563 -5.099 1.00 66.12 94 GLY A O 1
ATOM 726 N N . GLU A 1 95 ? 16.231 -5.968 -4.584 1.00 61.25 95 GLU A N 1
ATOM 727 C CA . GLU A 1 95 ? 16.850 -4.976 -5.488 1.00 61.25 95 GLU A CA 1
ATOM 728 C C . GLU A 1 95 ? 16.437 -5.120 -6.966 1.00 61.25 95 GLU A C 1
ATOM 730 O O . GLU A 1 95 ? 16.526 -4.166 -7.738 1.00 61.25 95 GLU A O 1
ATOM 735 N N . GLU A 1 96 ? 15.962 -6.303 -7.360 1.00 57.84 96 GLU A N 1
ATOM 736 C CA . GLU A 1 96 ? 15.462 -6.598 -8.708 1.00 57.84 96 GLU A CA 1
ATOM 737 C C . GLU A 1 96 ? 14.170 -5.839 -9.060 1.00 57.84 96 GLU A C 1
ATOM 739 O O . GLU A 1 96 ? 13.877 -5.644 -10.237 1.00 57.84 96 GLU A O 1
ATOM 744 N N . HIS A 1 97 ? 13.436 -5.343 -8.058 1.00 60.38 97 HIS A N 1
ATOM 745 C CA . HIS A 1 97 ? 12.217 -4.560 -8.239 1.00 60.38 97 HIS A CA 1
ATOM 746 C C . HIS A 1 97 ? 12.485 -3.086 -7.909 1.00 60.38 97 HIS A C 1
ATOM 748 O O . HIS A 1 97 ? 12.052 -2.572 -6.876 1.00 60.38 97 HIS A O 1
ATOM 754 N N . GLN A 1 98 ? 13.195 -2.376 -8.791 1.00 63.22 98 GLN A N 1
ATOM 755 C CA . GLN A 1 98 ? 13.198 -0.909 -8.751 1.00 63.22 98 GLN A CA 1
ATOM 756 C C . GLN A 1 98 ? 11.787 -0.424 -9.086 1.00 63.22 98 GLN A C 1
ATOM 758 O O . GLN A 1 98 ? 11.399 -0.374 -10.251 1.00 63.22 98 GLN A O 1
ATOM 763 N N . MET A 1 99 ? 10.991 -0.130 -8.058 1.00 66.88 99 MET A N 1
ATOM 764 C CA . MET A 1 99 ? 9.603 0.271 -8.250 1.00 66.88 99 MET A CA 1
ATOM 765 C C . MET A 1 99 ? 9.551 1.714 -8.776 1.00 66.88 99 MET A C 1
ATOM 767 O O . MET A 1 99 ? 10.048 2.628 -8.116 1.00 66.88 99 MET A O 1
ATOM 771 N N . PRO A 1 100 ? 8.969 1.948 -9.963 1.00 65.50 100 PRO A N 1
ATOM 772 C CA . PRO A 1 100 ? 8.875 3.283 -10.530 1.00 65.50 100 PRO A CA 1
ATOM 773 C C . PRO A 1 100 ? 7.861 4.147 -9.772 1.00 65.50 100 PRO A C 1
ATOM 775 O O . PRO A 1 100 ? 6.917 3.647 -9.160 1.00 65.50 100 PRO A O 1
ATOM 778 N N . TYR A 1 101 ? 8.006 5.470 -9.883 1.00 66.12 101 TYR A N 1
ATOM 779 C CA . TYR A 1 101 ? 7.099 6.441 -9.255 1.00 66.12 101 TYR A CA 1
ATOM 780 C C . TYR A 1 101 ? 5.631 6.276 -9.690 1.00 66.12 101 TYR A C 1
ATOM 782 O O . TYR A 1 101 ? 4.715 6.534 -8.908 1.00 66.12 101 TYR A O 1
ATOM 790 N N . HIS A 1 102 ? 5.390 5.804 -10.917 1.00 76.94 102 HIS A N 1
ATOM 791 C CA . HIS A 1 102 ? 4.052 5.614 -11.485 1.00 76.94 102 HIS A CA 1
ATOM 792 C C . HIS A 1 102 ? 3.502 4.206 -11.225 1.00 76.94 102 HIS A C 1
ATOM 794 O O . HIS A 1 102 ? 3.202 3.439 -12.138 1.00 76.94 102 HIS A O 1
ATOM 800 N N . CYS A 1 103 ? 3.376 3.860 -9.946 1.00 85.31 103 CYS A N 1
ATOM 801 C CA . CYS A 1 103 ? 2.718 2.626 -9.541 1.00 85.31 103 CYS A CA 1
ATOM 802 C C . CYS A 1 103 ? 1.335 2.876 -8.941 1.00 85.31 103 CYS A C 1
ATOM 804 O O . CYS A 1 103 ? 1.070 3.886 -8.287 1.00 85.31 103 CYS A O 1
ATOM 806 N N . ARG A 1 104 ? 0.451 1.895 -9.113 1.00 88.38 104 ARG A N 1
ATOM 807 C CA . ARG A 1 104 ? -0.811 1.793 -8.380 1.00 88.38 104 ARG A CA 1
ATOM 808 C C . ARG A 1 104 ? -0.751 0.604 -7.430 1.00 88.38 104 ARG A C 1
ATOM 810 O O . ARG A 1 104 ? -0.266 -0.465 -7.789 1.00 88.38 104 ARG A O 1
ATOM 817 N N . CYS A 1 105 ? -1.275 0.800 -6.223 1.00 90.94 105 CYS A N 1
ATOM 818 C CA . CYS A 1 105 ? -1.280 -0.200 -5.162 1.00 90.94 105 CYS A CA 1
ATOM 819 C C . CYS A 1 105 ? -2.698 -0.718 -4.916 1.00 90.94 105 CYS A C 1
ATOM 821 O O . CYS A 1 105 ? -3.628 0.065 -4.707 1.00 90.94 105 CYS A O 1
ATOM 823 N N . LEU A 1 106 ? -2.882 -2.037 -4.957 1.00 93.00 106 LEU A N 1
ATOM 824 C CA . LEU A 1 106 ? -4.183 -2.691 -4.832 1.00 93.00 106 LEU A CA 1
ATOM 825 C C . LEU A 1 106 ? -4.129 -3.832 -3.816 1.00 93.00 106 LEU A C 1
ATOM 827 O O . LEU A 1 106 ? -3.147 -4.566 -3.753 1.00 93.00 106 LEU A O 1
ATOM 831 N N . LEU A 1 107 ? -5.223 -4.022 -3.076 1.00 94.69 107 LEU A N 1
ATOM 832 C CA . LEU A 1 107 ? -5.461 -5.218 -2.266 1.00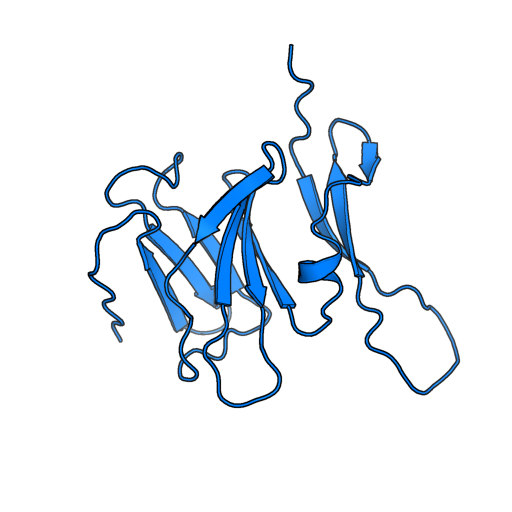 94.69 107 LEU A CA 1
ATOM 833 C C . LEU A 1 107 ? -6.529 -6.092 -2.921 1.00 94.69 107 LEU A C 1
ATOM 835 O O . LEU A 1 107 ? -7.566 -5.585 -3.361 1.00 94.69 107 LEU A O 1
ATOM 839 N N . SER A 1 108 ? -6.304 -7.406 -2.929 1.00 94.81 108 SER A N 1
ATOM 840 C CA . SER A 1 108 ? -7.271 -8.386 -3.440 1.00 94.81 108 SER A CA 1
ATOM 841 C C . SER A 1 108 ? -8.479 -8.583 -2.518 1.00 94.81 108 SER A C 1
ATOM 843 O O . SER A 1 108 ? -9.537 -9.022 -2.967 1.00 94.81 108 SER A O 1
ATOM 845 N N . HIS A 1 109 ? -8.349 -8.233 -1.236 1.00 94.19 109 HIS A N 1
ATOM 846 C CA . HIS A 1 109 ? -9.403 -8.360 -0.239 1.00 94.19 109 HIS A CA 1
ATOM 847 C C . HIS A 1 109 ? -9.584 -7.058 0.553 1.00 94.19 109 HIS A C 1
ATOM 849 O O . HIS A 1 109 ? -8.658 -6.266 0.716 1.00 94.19 109 HIS A O 1
ATOM 855 N N . LYS A 1 110 ? -10.801 -6.820 1.061 1.00 89.75 110 LYS A N 1
ATOM 856 C CA . LYS A 1 110 ? -11.119 -5.614 1.849 1.00 89.75 110 LYS A CA 1
ATOM 857 C C . LYS A 1 110 ? -10.363 -5.573 3.182 1.00 89.75 110 LYS A C 1
ATOM 859 O O . LYS A 1 110 ? -10.017 -4.500 3.664 1.00 89.75 110 LYS A O 1
ATOM 864 N N . ASP A 1 111 ? -10.167 -6.744 3.771 1.00 90.56 111 ASP A N 1
ATOM 865 C CA . ASP A 1 111 ? -9.392 -6.956 4.990 1.00 90.56 111 ASP A CA 1
ATOM 866 C C . ASP A 1 111 ? -8.006 -7.513 4.619 1.00 90.56 111 ASP A C 1
ATOM 868 O O . ASP A 1 111 ? -7.942 -8.645 4.125 1.00 90.56 111 ASP A O 1
ATOM 872 N N . PRO A 1 112 ? -6.914 -6.755 4.829 1.00 90.69 112 PRO A N 1
ATOM 873 C CA . PRO A 1 112 ? -5.558 -7.212 4.541 1.00 90.69 112 PRO A CA 1
ATOM 874 C C . PRO A 1 112 ? -5.045 -8.280 5.508 1.00 90.69 112 PRO A C 1
ATOM 876 O O . PRO A 1 112 ? -4.007 -8.871 5.248 1.00 90.69 112 PRO A O 1
ATOM 879 N N . THR A 1 113 ? -5.747 -8.589 6.595 1.00 90.31 113 THR A N 1
ATOM 880 C CA . THR A 1 113 ? -5.379 -9.719 7.463 1.00 90.31 113 THR A CA 1
ATOM 881 C C . THR A 1 113 ? -5.993 -11.044 7.008 1.00 90.31 113 THR A C 1
ATOM 883 O O . THR A 1 113 ? -5.654 -12.100 7.543 1.00 90.31 113 THR A O 1
ATOM 886 N N . HIS A 1 114 ? -6.875 -11.015 6.000 1.00 92.19 114 HIS A N 1
ATOM 887 C CA . HIS A 1 114 ? -7.522 -12.214 5.482 1.00 92.19 114 HIS A CA 1
ATOM 888 C C . HIS A 1 114 ? -6.479 -13.215 4.944 1.00 92.19 114 HIS A C 1
ATOM 890 O O . HIS A 1 114 ? -5.629 -12.826 4.137 1.00 92.19 114 HIS A O 1
ATOM 896 N N . PRO A 1 115 ? -6.562 -14.511 5.306 1.00 87.00 115 PRO A N 1
ATOM 897 C CA . PRO A 1 115 ? -5.685 -15.546 4.762 1.00 87.00 115 PRO A CA 1
ATOM 898 C C . PRO A 1 115 ? -5.800 -15.602 3.233 1.00 87.00 115 PRO A C 1
ATOM 900 O O . PRO A 1 115 ? -6.873 -15.867 2.694 1.00 87.00 115 PRO A O 1
ATOM 903 N N . GLY A 1 116 ? -4.720 -15.289 2.519 1.00 89.12 116 GLY A N 1
ATOM 904 C CA . GLY A 1 116 ? -4.719 -15.207 1.053 1.00 89.12 116 GLY A CA 1
ATOM 905 C C . GLY A 1 116 ? -5.026 -13.823 0.472 1.00 89.12 116 GLY A C 1
ATOM 906 O O . GLY A 1 116 ? -5.122 -13.693 -0.746 1.00 89.12 116 GLY A O 1
ATOM 907 N N . CYS A 1 117 ? -5.145 -12.778 1.297 1.00 94.25 117 CYS A N 1
ATOM 908 C CA . CYS A 1 117 ? -5.078 -11.417 0.777 1.00 94.25 117 CYS A CA 1
ATOM 909 C C . CYS A 1 117 ? -3.686 -11.168 0.174 1.00 94.25 117 CYS A C 1
ATOM 911 O O . CYS A 1 117 ? -2.661 -11.615 0.699 1.00 94.25 117 CYS A O 1
ATOM 913 N N . VAL A 1 118 ? -3.687 -10.509 -0.978 1.00 93.88 118 VAL A N 1
ATOM 914 C CA . VAL A 1 118 ? -2.506 -10.177 -1.768 1.00 93.88 118 VAL A CA 1
ATOM 915 C C . VAL A 1 118 ? -2.505 -8.675 -1.973 1.00 93.88 118 VAL A C 1
ATOM 917 O O . VAL A 1 118 ? -3.539 -8.088 -2.309 1.00 93.88 118 VAL A O 1
ATOM 920 N N . ILE A 1 119 ? -1.340 -8.070 -1.786 1.00 92.88 119 ILE A N 1
ATOM 921 C CA . ILE A 1 119 ? -1.055 -6.713 -2.229 1.00 92.88 119 ILE A CA 1
ATOM 922 C C . ILE A 1 119 ? -0.332 -6.778 -3.567 1.00 92.88 119 ILE A C 1
ATOM 924 O O . ILE A 1 119 ? 0.556 -7.607 -3.746 1.00 92.88 119 ILE A O 1
ATOM 928 N N . VAL A 1 120 ? -0.728 -5.919 -4.500 1.00 92.19 120 VAL A N 1
ATOM 929 C CA . VAL A 1 120 ? -0.101 -5.790 -5.815 1.00 92.19 120 VAL A CA 1
ATOM 930 C C . VAL A 1 120 ? 0.314 -4.344 -6.009 1.00 92.19 120 VAL A C 1
ATOM 932 O O . VAL A 1 120 ? -0.514 -3.438 -5.873 1.00 92.19 120 VAL A O 1
ATOM 935 N N . LEU A 1 121 ? 1.578 -4.145 -6.361 1.00 89.94 121 LEU A N 1
ATOM 936 C CA . LEU A 1 121 ? 2.092 -2.897 -6.892 1.00 89.94 121 LEU A CA 1
ATOM 937 C C . LEU A 1 121 ? 2.306 -3.090 -8.390 1.00 89.94 121 LEU A C 1
ATOM 939 O O . LEU A 1 121 ? 3.066 -3.964 -8.793 1.00 89.94 121 LEU A O 1
ATOM 943 N N . PHE A 1 122 ? 1.602 -2.323 -9.216 1.00 87.75 122 PHE A N 1
ATOM 944 C CA . PHE A 1 122 ? 1.733 -2.438 -10.665 1.00 87.75 122 PHE A CA 1
ATOM 945 C C . PHE A 1 122 ? 2.112 -1.105 -11.285 1.00 87.75 122 PHE A C 1
ATOM 947 O O . PHE A 1 122 ? 1.543 -0.066 -10.936 1.00 87.75 122 PHE A O 1
ATOM 954 N N . ASN A 1 123 ? 3.049 -1.164 -12.222 1.00 85.88 123 ASN A N 1
ATOM 955 C CA . ASN A 1 123 ? 3.436 -0.031 -13.038 1.00 85.88 123 ASN A CA 1
ATOM 956 C C . ASN A 1 123 ? 2.341 0.227 -14.087 1.00 85.88 123 ASN A C 1
ATOM 958 O O . ASN A 1 123 ? 1.898 -0.685 -14.780 1.00 85.88 123 ASN A O 1
ATOM 962 N N . ASP A 1 124 ? 1.855 1.462 -14.199 1.00 81.75 124 ASP A N 1
ATOM 963 C CA . ASP A 1 124 ? 0.856 1.813 -15.216 1.00 81.75 124 ASP A CA 1
ATOM 964 C C . ASP A 1 124 ? 1.472 2.148 -16.589 1.00 81.75 124 ASP A C 1
ATOM 966 O O . ASP A 1 124 ? 0.745 2.245 -17.581 1.00 81.75 124 ASP A O 1
ATOM 970 N N . THR A 1 125 ? 2.801 2.261 -16.657 1.00 83.06 125 THR A N 1
ATOM 971 C CA . THR A 1 125 ? 3.571 2.575 -17.871 1.00 83.06 125 THR A CA 1
ATOM 972 C C . THR A 1 125 ? 4.323 1.385 -18.470 1.00 83.06 125 THR A C 1
ATOM 974 O O . THR A 1 125 ? 4.686 1.433 -19.646 1.00 83.06 125 THR A O 1
ATOM 977 N N . ALA A 1 126 ? 4.529 0.307 -17.709 1.00 78.38 126 ALA A N 1
ATOM 978 C CA . ALA A 1 126 ? 5.191 -0.920 -18.157 1.00 78.38 126 ALA A CA 1
ATOM 979 C C . ALA A 1 126 ? 4.472 -2.150 -17.578 1.00 78.38 126 ALA A C 1
ATOM 981 O O . ALA A 1 126 ? 3.818 -2.024 -16.545 1.00 78.38 126 ALA A O 1
ATOM 982 N N . PRO A 1 127 ? 4.574 -3.339 -18.199 1.00 77.62 127 PRO A N 1
ATOM 983 C CA . PRO A 1 127 ? 3.913 -4.555 -17.723 1.00 77.62 127 PRO A CA 1
ATOM 984 C C . PRO A 1 127 ? 4.591 -5.175 -16.483 1.00 77.62 127 PRO A C 1
ATOM 986 O O . PRO A 1 127 ? 4.549 -6.388 -16.314 1.00 77.62 127 PRO A O 1
ATOM 989 N N . ASP A 1 128 ? 5.192 -4.357 -15.620 1.00 82.06 128 ASP A N 1
ATOM 990 C CA . ASP A 1 128 ? 5.908 -4.808 -14.430 1.00 82.06 128 ASP A CA 1
ATOM 991 C C . ASP A 1 128 ? 4.979 -4.770 -13.216 1.00 82.06 128 ASP A C 1
ATOM 993 O O . ASP A 1 128 ? 4.298 -3.770 -12.949 1.00 82.06 128 ASP A O 1
ATOM 997 N N . LEU A 1 129 ? 4.968 -5.861 -12.455 1.00 85.75 129 LEU A N 1
ATOM 998 C CA . LEU A 1 129 ? 4.208 -5.961 -11.220 1.00 85.75 129 LEU A CA 1
ATOM 999 C C . LEU A 1 129 ? 5.024 -6.650 -10.132 1.00 85.75 129 LEU A C 1
ATOM 1001 O O . LEU A 1 129 ? 5.770 -7.592 -10.382 1.00 85.75 129 LEU A O 1
ATOM 1005 N N . TRP A 1 130 ? 4.813 -6.204 -8.905 1.00 86.62 130 TRP A N 1
ATOM 1006 C CA . TRP A 1 130 ? 5.259 -6.876 -7.697 1.00 86.62 130 TRP A CA 1
ATOM 1007 C C . TRP A 1 130 ? 4.035 -7.251 -6.867 1.00 86.62 130 TRP A C 1
ATOM 1009 O O . TRP A 1 130 ? 3.067 -6.488 -6.794 1.00 86.62 130 TRP A O 1
ATOM 1019 N N . TYR A 1 131 ? 4.056 -8.416 -6.224 1.00 89.94 131 TYR A N 1
ATOM 1020 C CA . TYR A 1 131 ? 3.002 -8.800 -5.294 1.00 89.94 131 TYR A CA 1
ATOM 1021 C C . TYR A 1 131 ? 3.529 -9.635 -4.135 1.00 89.94 131 TYR A C 1
ATOM 1023 O O . TYR A 1 131 ? 4.544 -10.321 -4.247 1.00 89.94 131 TYR A O 1
ATOM 1031 N N . CYS A 1 132 ? 2.803 -9.609 -3.020 1.00 90.00 132 CYS A N 1
ATOM 1032 C CA . CYS A 1 132 ? 3.049 -10.507 -1.899 1.00 90.00 132 CYS A CA 1
ATOM 1033 C C . CYS A 1 132 ? 1.774 -10.762 -1.087 1.00 90.00 132 CYS A C 1
ATOM 1035 O O . CYS A 1 132 ? 0.767 -10.057 -1.217 1.00 90.00 132 CYS A O 1
ATOM 1037 N N . HIS A 1 133 ? 1.815 -11.780 -0.230 1.00 91.44 133 HIS A N 1
ATOM 1038 C CA . HIS A 1 133 ? 0.749 -12.043 0.728 1.00 91.44 133 HIS A CA 1
ATOM 1039 C C . HIS A 1 133 ? 0.876 -11.141 1.957 1.00 91.44 133 HIS A C 1
ATOM 1041 O O . HIS A 1 133 ? 1.944 -11.013 2.549 1.00 91.44 133 HIS A O 1
ATOM 1047 N N . THR A 1 134 ? -0.241 -10.551 2.379 1.00 87.06 134 THR A N 1
ATOM 1048 C CA . THR A 1 134 ? -0.288 -9.610 3.512 1.00 87.06 134 THR A CA 1
ATOM 1049 C C . THR A 1 134 ? -0.375 -10.299 4.879 1.00 87.06 134 THR A C 1
ATOM 1051 O O . THR A 1 134 ? -0.142 -9.664 5.905 1.00 87.06 134 THR A O 1
ATOM 1054 N N . ALA A 1 135 ? -0.695 -11.598 4.911 1.00 75.88 135 ALA A N 1
ATOM 1055 C CA . ALA A 1 135 ? -0.773 -12.409 6.122 1.00 75.88 135 ALA A CA 1
ATOM 1056 C C . ALA A 1 135 ? -0.078 -13.765 5.918 1.00 75.88 135 ALA A C 1
ATOM 1058 O O . ALA A 1 135 ? -0.619 -14.634 5.241 1.00 75.88 135 ALA A O 1
ATOM 1059 N N . GLY A 1 136 ? 1.107 -13.932 6.519 1.00 59.59 136 GLY A N 1
ATOM 1060 C CA . GLY A 1 136 ? 1.678 -15.200 7.009 1.00 59.59 136 GLY A CA 1
ATOM 1061 C C . GLY A 1 136 ? 1.693 -16.455 6.119 1.00 59.59 136 GLY A C 1
ATOM 1062 O O . GLY A 1 136 ? 1.867 -17.540 6.666 1.00 59.59 136 GLY A O 1
ATOM 1063 N N . GLY A 1 137 ? 1.507 -16.358 4.803 1.00 48.25 137 GLY A N 1
ATOM 1064 C CA . GLY A 1 137 ? 1.707 -17.459 3.857 1.00 48.25 137 GLY A CA 1
ATOM 1065 C C . GLY A 1 137 ? 3.040 -17.263 3.149 1.00 48.25 137 GLY A C 1
ATOM 1066 O O . GLY A 1 137 ? 3.151 -16.361 2.325 1.00 48.25 137 GLY A O 1
ATOM 1067 N N . GLY A 1 138 ? 4.055 -18.037 3.539 1.00 45.75 138 GLY A N 1
ATOM 1068 C CA . GLY A 1 138 ? 5.462 -17.913 3.137 1.00 45.75 138 GLY A CA 1
ATOM 1069 C C . GLY A 1 138 ? 5.770 -18.309 1.692 1.00 45.75 138 GLY A C 1
ATOM 1070 O O . GLY A 1 138 ? 6.771 -18.976 1.438 1.00 45.75 138 GLY A O 1
ATOM 1071 N N . ASP A 1 139 ? 4.944 -17.877 0.749 1.00 49.78 139 ASP A N 1
ATOM 1072 C CA . ASP A 1 139 ? 4.961 -18.347 -0.629 1.00 49.78 139 ASP A CA 1
ATOM 1073 C C . ASP A 1 139 ? 5.178 -17.132 -1.546 1.00 49.78 139 ASP A C 1
ATOM 1075 O O . ASP A 1 139 ? 4.325 -16.755 -2.352 1.00 49.78 139 ASP A O 1
ATOM 1079 N N . ASN A 1 140 ? 6.329 -16.470 -1.384 1.00 54.41 140 ASN A N 1
ATOM 1080 C CA . ASN A 1 140 ? 6.785 -15.445 -2.319 1.00 54.41 140 ASN A CA 1
ATOM 1081 C C . ASN A 1 140 ? 7.063 -16.119 -3.665 1.00 54.41 140 ASN A C 1
ATOM 1083 O O . ASN A 1 140 ? 8.067 -16.808 -3.835 1.00 54.41 140 ASN A O 1
ATOM 1087 N N . SER A 1 141 ? 6.162 -15.926 -4.619 1.00 50.19 141 SER A N 1
ATOM 1088 C CA . SER A 1 141 ? 6.385 -16.263 -6.019 1.00 50.19 141 SER A CA 1
ATOM 1089 C C . SER A 1 141 ? 6.512 -14.951 -6.783 1.00 50.19 141 SER A C 1
ATOM 1091 O O . SER A 1 141 ? 5.560 -14.188 -6.866 1.00 50.19 141 SER A O 1
ATOM 1093 N N . SER A 1 142 ? 7.700 -14.660 -7.307 1.00 45.47 142 SER A N 1
ATOM 1094 C CA . SER A 1 142 ? 7.845 -13.738 -8.431 1.00 45.47 142 SER A CA 1
ATOM 1095 C C . SER A 1 142 ? 7.448 -14.495 -9.700 1.00 45.47 142 SER A C 1
ATOM 1097 O O . SER A 1 142 ? 7.725 -15.690 -9.839 1.00 45.47 142 SER A O 1
ATOM 1099 N N . SER A 1 143 ? 6.725 -13.860 -10.619 1.00 41.34 143 SER A N 1
ATOM 1100 C CA . SER A 1 143 ? 6.380 -14.484 -11.900 1.00 41.34 143 SER A CA 1
ATOM 1101 C C . SER A 1 143 ? 6.259 -13.450 -13.017 1.00 41.34 143 SER A C 1
ATOM 1103 O O . SER A 1 143 ? 5.309 -12.674 -13.014 1.00 41.34 143 SER A O 1
ATOM 1105 N N . PHE A 1 144 ? 7.220 -13.586 -13.944 1.00 36.28 144 PHE A N 1
ATOM 1106 C CA . PHE A 1 144 ? 7.362 -13.153 -15.348 1.00 36.28 144 PHE A CA 1
ATOM 1107 C C . PHE A 1 144 ? 7.304 -11.670 -15.708 1.00 36.28 144 PHE A C 1
ATOM 1109 O O . PHE A 1 144 ? 6.204 -11.085 -15.677 1.00 36.28 144 PHE A O 1
#

pLDDT: mean 73.07, std 15.77, range [36.28, 94.81]